Protein AF-A0A249P696-F1 (afdb_monomer_lite)

Radius of gyration: 19.01 Å; chains: 1; bounding box: 36×20×54 Å

Sequence (89 aa):
MDRAGYAEYLSSAFKDADYREKLLQDFDRGSVKPVLFSMVISYDAPNAFGTPLRAHSQCEYVDEWGDETKANEILVMIDGQDNADWLNN

pLDDT: mean 76.65, std 15.71, range [45.91, 96.25]

Foldseek 3Di:
DDLVVLLVVCVVVDPDPVVSVVVSVCVVVVVWDKDKAKAKAWDWDADPVRRIDIDIDIDIDIDRPDDPVPRDHDFDDDPNDTPVNVVVD

Structure (mmCIF, N/CA/C/O backbone):
data_AF-A0A249P696-F1
#
_entry.id   AF-A0A249P696-F1
#
loop_
_atom_site.group_PDB
_atom_site.id
_atom_site.type_symbol
_atom_site.label_atom_id
_atom_site.label_alt_id
_atom_site.label_comp_id
_atom_site.label_asym_id
_atom_site.label_entity_id
_atom_site.label_seq_id
_atom_site.pdbx_PDB_ins_code
_atom_site.Cartn_x
_atom_site.Cartn_y
_atom_site.Cartn_z
_atom_site.occupancy
_atom_site.B_iso_or_equiv
_atom_site.auth_seq_id
_atom_site.auth_comp_id
_atom_site.auth_asym_id
_atom_site.auth_atom_id
_atom_site.pdbx_PDB_model_num
ATOM 1 N N . MET A 1 1 ? 6.725 -5.315 -6.951 1.00 85.12 1 MET A N 1
ATOM 2 C CA . MET A 1 1 ? 5.531 -5.422 -7.825 1.00 85.12 1 MET A CA 1
ATOM 3 C C . MET A 1 1 ? 5.983 -5.692 -9.260 1.00 85.12 1 MET A C 1
ATOM 5 O O . MET A 1 1 ? 7.077 -5.262 -9.611 1.00 85.12 1 MET A O 1
ATOM 9 N N . ASP A 1 2 ? 5.214 -6.429 -10.066 1.00 91.88 2 ASP A N 1
ATOM 10 C CA . ASP A 1 2 ? 5.533 -6.650 -11.484 1.00 91.88 2 ASP A CA 1
ATOM 11 C C . ASP A 1 2 ? 4.920 -5.562 -12.387 1.00 91.88 2 ASP A C 1
ATOM 13 O O . ASP A 1 2 ? 4.147 -4.712 -11.942 1.00 91.88 2 ASP A O 1
ATOM 17 N N . ARG A 1 3 ? 5.281 -5.561 -13.676 1.00 93.06 3 ARG A N 1
ATOM 18 C CA . ARG A 1 3 ? 4.815 -4.541 -14.629 1.00 93.06 3 ARG A CA 1
ATOM 19 C C . ARG A 1 3 ? 3.289 -4.517 -14.762 1.00 93.06 3 ARG A C 1
ATOM 21 O O . ARG A 1 3 ? 2.704 -3.448 -14.905 1.00 93.06 3 ARG A O 1
ATOM 28 N N . ALA A 1 4 ? 2.657 -5.693 -14.759 1.00 94.69 4 ALA A N 1
ATOM 29 C CA . ALA A 1 4 ? 1.215 -5.829 -14.931 1.00 94.69 4 ALA A CA 1
ATOM 30 C C . ALA A 1 4 ? 0.456 -5.268 -13.721 1.00 94.69 4 ALA A C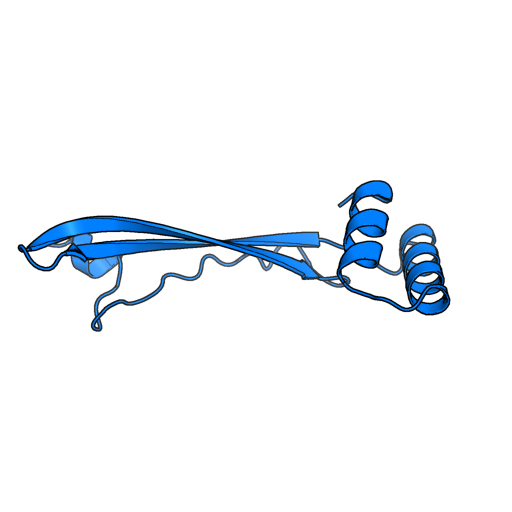 1
ATOM 32 O O . ALA A 1 4 ? -0.435 -4.439 -13.903 1.00 94.69 4 ALA A O 1
ATOM 33 N N . GLY A 1 5 ? 0.870 -5.631 -12.504 1.00 92.19 5 GLY A N 1
ATOM 34 C CA . GLY A 1 5 ? 0.306 -5.082 -11.274 1.00 92.19 5 GLY A CA 1
ATOM 35 C C . GLY A 1 5 ? 0.528 -3.576 -11.153 1.00 92.19 5 GLY A C 1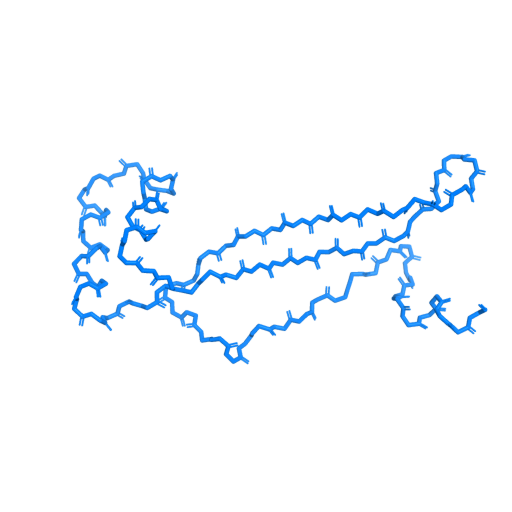
ATOM 36 O O . GLY A 1 5 ? -0.364 -2.851 -10.717 1.00 92.19 5 GLY A O 1
ATOM 37 N N . TYR A 1 6 ? 1.675 -3.069 -11.618 1.00 93.12 6 TYR A N 1
ATOM 38 C CA . TYR A 1 6 ? 1.915 -1.628 -11.635 1.00 93.12 6 TYR A CA 1
ATOM 39 C C . TYR A 1 6 ? 1.008 -0.896 -12.633 1.00 93.12 6 TYR A C 1
ATOM 41 O O . TYR A 1 6 ? 0.440 0.139 -12.296 1.00 93.12 6 TYR A O 1
ATOM 49 N N . ALA A 1 7 ? 0.784 -1.451 -13.828 1.00 94.38 7 ALA A N 1
ATOM 50 C CA . ALA A 1 7 ? -0.155 -0.885 -14.798 1.00 94.38 7 ALA A CA 1
ATOM 51 C C . ALA A 1 7 ? -1.598 -0.831 -14.260 1.00 94.38 7 ALA A C 1
ATOM 53 O O . ALA A 1 7 ? -2.301 0.160 -14.471 1.00 94.38 7 ALA A O 1
ATOM 54 N N . GLU A 1 8 ? -2.028 -1.871 -13.541 1.00 93.88 8 GLU A N 1
ATOM 55 C CA . GLU A 1 8 ? -3.336 -1.911 -12.884 1.00 93.88 8 GLU A CA 1
ATOM 56 C C . GLU A 1 8 ? -3.452 -0.834 -11.796 1.00 93.88 8 GLU A C 1
ATOM 58 O O . GLU A 1 8 ? -4.403 -0.047 -11.819 1.00 93.88 8 GLU A O 1
ATOM 63 N N . TYR A 1 9 ? -2.455 -0.723 -10.912 1.00 91.38 9 TYR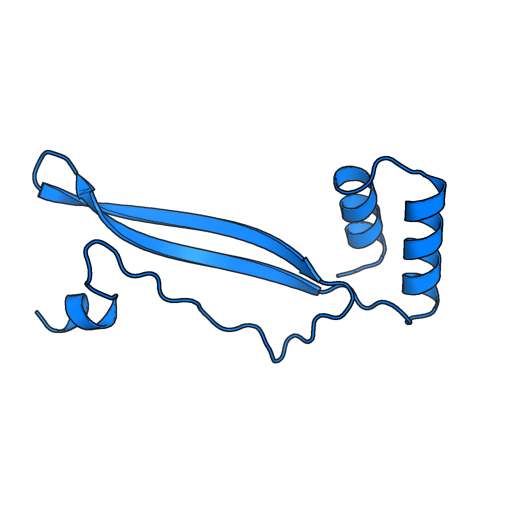 A N 1
ATOM 64 C CA . TYR A 1 9 ? -2.384 0.342 -9.906 1.00 91.38 9 TYR A CA 1
ATOM 65 C C . TYR A 1 9 ? -2.470 1.733 -10.542 1.00 91.38 9 TYR A C 1
ATOM 67 O O . TYR A 1 9 ? -3.299 2.553 -10.153 1.00 91.38 9 TYR A O 1
ATOM 75 N N . LEU A 1 10 ? -1.668 1.993 -11.574 1.00 93.75 10 LEU A N 1
ATOM 76 C CA . LEU A 1 10 ? -1.670 3.280 -12.261 1.00 93.75 10 LEU A CA 1
ATOM 77 C C . LEU A 1 10 ? -3.044 3.602 -12.859 1.00 93.75 10 LEU A C 1
ATOM 79 O O . LEU A 1 10 ? -3.467 4.756 -12.830 1.00 93.75 10 LEU A O 1
ATOM 83 N N . SER A 1 11 ? -3.757 2.594 -13.370 1.00 93.50 11 SER A N 1
ATOM 84 C CA . SER A 1 11 ? -5.098 2.763 -13.936 1.00 93.50 11 SER A CA 1
ATOM 85 C C . SER A 1 11 ? -6.173 3.133 -12.910 1.00 93.50 11 SER A C 1
ATOM 87 O O . SER A 1 11 ? -7.128 3.821 -13.272 1.00 93.50 11 SER A O 1
ATOM 89 N N . SER A 1 12 ? -6.014 2.711 -11.653 1.00 90.44 12 SER A N 1
ATOM 90 C CA . SER A 1 12 ? -6.943 3.030 -10.567 1.00 90.44 12 SER A CA 1
ATOM 91 C C . SER A 1 12 ? -6.570 4.329 -9.844 1.00 90.44 12 SER A C 1
ATOM 93 O O . SER A 1 12 ? -7.459 5.095 -9.470 1.00 90.44 12 SER A O 1
ATOM 95 N N . ALA A 1 13 ? -5.272 4.612 -9.700 1.00 87.75 13 ALA A N 1
ATOM 96 C CA . ALA A 1 13 ? -4.752 5.775 -8.984 1.00 87.75 13 ALA A CA 1
ATOM 97 C C . ALA A 1 13 ? -4.790 7.070 -9.813 1.00 87.75 13 ALA A C 1
ATOM 99 O O . ALA A 1 13 ? -5.049 8.148 -9.271 1.00 87.75 13 ALA A O 1
ATOM 100 N N . PHE A 1 14 ? -4.565 6.987 -11.129 1.00 91.31 14 PHE A N 1
ATOM 101 C CA . PHE A 1 14 ? -4.425 8.157 -11.996 1.00 91.31 14 PHE A CA 1
ATOM 102 C C . PHE A 1 14 ? -5.368 8.094 -13.202 1.00 91.31 14 PHE A C 1
ATOM 104 O O . PHE A 1 14 ? -5.450 7.097 -13.913 1.00 91.31 14 PHE A O 1
ATOM 111 N N . LYS A 1 15 ? -6.074 9.198 -13.474 1.00 91.69 15 LYS A N 1
ATOM 112 C CA . LYS A 1 15 ? -7.012 9.286 -14.611 1.00 91.69 15 LYS A CA 1
ATOM 113 C C . LYS A 1 15 ?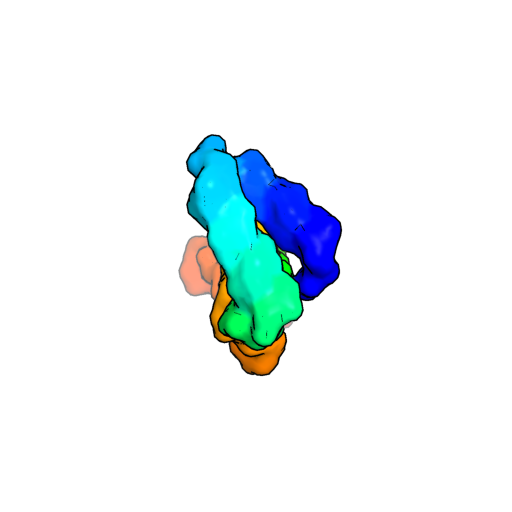 -6.334 9.636 -15.937 1.00 91.69 15 LYS A C 1
ATOM 115 O O . LYS A 1 15 ? -6.860 9.309 -16.997 1.00 91.69 15 LYS A O 1
ATOM 120 N N . ASP A 1 16 ? -5.196 10.318 -15.878 1.00 95.25 16 ASP A N 1
ATOM 121 C CA . ASP A 1 16 ? -4.472 10.809 -17.050 1.00 95.25 16 ASP A CA 1
ATOM 122 C C . ASP A 1 16 ? -3.736 9.655 -17.757 1.00 95.25 16 ASP A C 1
ATOM 124 O O . ASP A 1 16 ? -3.021 8.879 -17.128 1.00 95.25 16 ASP A O 1
ATOM 128 N N . ALA A 1 17 ? -3.953 9.483 -19.062 1.00 93.88 17 ALA A N 1
ATOM 129 C CA . ALA A 1 17 ? -3.336 8.402 -19.829 1.00 93.88 17 ALA A CA 1
ATOM 130 C C . ALA A 1 17 ? -1.851 8.650 -20.124 1.00 93.88 17 ALA A C 1
ATOM 132 O O . ALA A 1 17 ? -1.054 7.721 -19.993 1.00 93.88 17 ALA A O 1
ATOM 133 N N . ASP A 1 18 ? -1.479 9.886 -20.450 1.00 95.25 18 ASP A N 1
ATOM 134 C CA . ASP A 1 18 ? -0.105 10.250 -20.800 1.00 95.25 18 ASP A CA 1
ATOM 135 C C . ASP A 1 18 ? 0.798 10.164 -19.566 1.00 95.25 18 ASP A C 1
ATOM 137 O O . ASP A 1 18 ? 1.938 9.699 -19.637 1.00 95.25 18 ASP A O 1
ATOM 141 N N . TYR A 1 19 ? 0.265 10.544 -18.401 1.00 92.88 19 TYR A N 1
ATOM 142 C CA . TYR A 1 19 ? 0.977 10.409 -17.133 1.00 92.88 19 TYR A CA 1
ATOM 143 C C . TYR A 1 19 ? 1.240 8.942 -16.762 1.00 92.88 19 TYR A C 1
ATOM 145 O O . TYR A 1 19 ? 2.358 8.595 -16.378 1.00 92.88 19 TYR A O 1
ATOM 153 N N . ARG A 1 20 ? 0.244 8.060 -16.930 1.00 94.44 20 ARG A N 1
ATOM 154 C CA . ARG A 1 20 ? 0.403 6.615 -16.680 1.00 94.44 20 ARG A CA 1
ATOM 155 C C . ARG A 1 20 ? 1.420 5.980 -17.624 1.00 94.44 20 ARG A C 1
ATOM 157 O O . ARG A 1 20 ? 2.253 5.196 -17.178 1.00 94.44 20 ARG A O 1
ATOM 164 N N . GLU A 1 21 ? 1.376 6.336 -18.905 1.00 95.38 21 GLU A N 1
ATOM 165 C CA . GLU A 1 21 ? 2.327 5.839 -19.904 1.00 95.38 21 GLU A CA 1
ATOM 166 C C . GLU A 1 21 ? 3.762 6.248 -19.555 1.00 95.38 21 GLU A C 1
ATOM 168 O O . GLU A 1 21 ? 4.675 5.424 -19.592 1.00 95.38 21 GLU A O 1
ATOM 173 N N . LYS A 1 22 ? 3.966 7.498 -19.123 1.00 95.06 22 LYS A N 1
ATOM 174 C CA . LYS A 1 22 ? 5.277 7.961 -18.659 1.00 95.06 22 LYS A CA 1
ATOM 175 C C . LYS A 1 22 ? 5.792 7.139 -17.469 1.00 95.06 22 LYS A C 1
ATOM 177 O O . LYS A 1 22 ? 6.939 6.701 -17.493 1.00 95.06 22 LYS A O 1
ATOM 182 N N . LEU A 1 23 ? 4.952 6.891 -16.462 1.00 92.62 23 LEU A N 1
ATOM 183 C CA . LEU A 1 23 ? 5.331 6.095 -15.288 1.00 92.62 23 LEU A CA 1
ATOM 184 C C . LEU A 1 23 ? 5.651 4.634 -15.645 1.00 92.62 23 LEU A C 1
ATOM 186 O O . LEU A 1 23 ? 6.579 4.055 -15.078 1.00 92.62 23 LEU A O 1
ATOM 190 N N . LEU A 1 24 ? 4.947 4.045 -16.616 1.00 94.75 24 LEU A N 1
ATOM 191 C CA . LEU A 1 24 ? 5.276 2.714 -17.141 1.00 94.75 24 LEU A CA 1
ATOM 192 C C . LEU A 1 24 ? 6.622 2.693 -17.869 1.00 94.75 24 LEU A C 1
ATOM 194 O O . LEU A 1 24 ? 7.393 1.752 -17.694 1.00 94.75 24 LEU A O 1
ATOM 198 N N . GLN A 1 25 ? 6.944 3.732 -18.639 1.00 96.25 25 GLN A N 1
ATOM 199 C CA . GLN A 1 25 ? 8.257 3.843 -19.278 1.00 96.25 25 GLN A CA 1
ATOM 200 C C . GLN A 1 25 ? 9.383 3.982 -18.247 1.00 96.25 25 GLN A C 1
ATOM 202 O O . GLN A 1 25 ? 10.455 3.402 -18.431 1.00 96.25 25 GLN A O 1
ATOM 207 N N . ASP A 1 26 ? 9.154 4.716 -17.158 1.00 93.88 26 ASP A N 1
ATOM 208 C CA . ASP A 1 26 ? 10.127 4.860 -16.071 1.00 93.88 26 ASP A CA 1
ATOM 209 C C . ASP A 1 26 ? 10.321 3.539 -15.297 1.00 93.88 26 ASP A C 1
ATOM 211 O O . ASP A 1 26 ? 11.453 3.210 -14.920 1.00 93.88 26 ASP A O 1
ATOM 215 N N . PHE A 1 27 ? 9.261 2.733 -15.144 1.00 93.50 27 PHE A N 1
ATOM 216 C CA . PHE A 1 27 ? 9.340 1.350 -14.654 1.00 93.50 27 PHE A CA 1
ATOM 217 C C . PHE A 1 27 ? 10.157 0.457 -15.599 1.00 93.50 27 PHE A C 1
ATOM 219 O O . PHE A 1 27 ? 11.086 -0.219 -15.160 1.00 93.50 27 PHE A O 1
ATOM 226 N N . ASP A 1 28 ? 9.866 0.491 -16.905 1.00 94.75 28 ASP A N 1
ATOM 227 C CA . ASP A 1 28 ? 10.538 -0.336 -17.920 1.00 94.75 28 ASP A CA 1
ATOM 228 C C . ASP A 1 28 ? 12.039 -0.003 -18.036 1.00 94.75 28 ASP A C 1
ATOM 230 O O . ASP A 1 28 ? 12.863 -0.868 -18.338 1.00 94.75 28 ASP A O 1
ATOM 234 N N . ARG A 1 29 ? 12.416 1.247 -17.740 1.00 94.62 29 ARG A N 1
ATOM 235 C CA . ARG A 1 29 ? 13.813 1.707 -17.642 1.00 94.62 29 ARG A CA 1
ATOM 236 C C . ARG A 1 29 ? 14.477 1.381 -16.302 1.00 94.62 29 ARG A C 1
ATOM 238 O O . ARG A 1 29 ? 15.667 1.646 -16.141 1.00 94.62 29 ARG A O 1
ATOM 245 N N . GLY A 1 30 ? 13.729 0.861 -15.330 1.00 88.94 30 GLY A N 1
ATOM 246 C CA . GLY A 1 30 ? 14.202 0.565 -13.977 1.00 88.94 30 GLY A CA 1
ATOM 247 C C . GLY A 1 30 ? 14.483 1.801 -13.117 1.00 88.94 30 GLY A C 1
ATOM 248 O O . GLY A 1 30 ? 15.166 1.681 -12.099 1.00 88.94 30 GLY A O 1
ATOM 249 N N . SER A 1 31 ? 13.990 2.975 -13.527 1.00 89.69 31 SER A N 1
ATOM 250 C CA . SER A 1 31 ? 14.106 4.226 -12.763 1.00 89.69 31 SER A CA 1
ATOM 251 C C . SER A 1 31 ? 13.117 4.280 -11.599 1.00 89.69 31 SER A C 1
ATOM 253 O O . SER A 1 31 ? 13.412 4.904 -10.586 1.00 89.69 31 SER A O 1
ATOM 255 N N . VAL A 1 32 ? 11.985 3.584 -11.731 1.00 88.31 32 VAL A N 1
ATOM 256 C CA . VAL A 1 32 ? 10.977 3.392 -10.682 1.00 88.31 32 VAL A CA 1
ATOM 257 C C . VAL A 1 32 ? 10.908 1.911 -10.324 1.00 88.31 32 VAL A C 1
ATOM 259 O O . VAL A 1 32 ? 10.912 1.049 -11.205 1.00 88.31 32 VAL A O 1
ATOM 262 N N . LYS A 1 33 ? 10.860 1.607 -9.024 1.00 87.62 33 LYS A N 1
ATOM 263 C CA . LYS A 1 33 ? 10.764 0.239 -8.499 1.00 87.62 33 LYS A CA 1
ATOM 264 C C . LYS A 1 33 ? 9.632 0.192 -7.473 1.00 87.62 33 LYS A C 1
ATOM 266 O O . LYS A 1 33 ? 9.893 0.309 -6.282 1.00 87.62 33 LYS A O 1
ATOM 271 N N . PRO A 1 34 ? 8.378 0.045 -7.927 1.00 87.19 34 PRO A N 1
ATOM 272 C CA . PRO A 1 34 ? 7.223 0.146 -7.061 1.00 87.19 34 PRO A CA 1
ATOM 273 C C . PRO A 1 34 ? 7.170 -1.043 -6.103 1.00 87.19 34 PRO A C 1
ATOM 275 O O . PRO A 1 34 ? 7.184 -2.220 -6.504 1.00 87.19 34 PRO A O 1
ATOM 278 N N . VAL A 1 35 ? 7.070 -0.709 -4.824 1.00 85.62 35 VAL A N 1
ATOM 279 C CA . VAL A 1 35 ? 6.886 -1.652 -3.726 1.00 85.62 35 VAL A CA 1
ATOM 280 C C . VAL A 1 35 ? 5.485 -1.449 -3.164 1.00 85.62 35 VAL A C 1
ATOM 282 O O . VAL A 1 35 ? 5.061 -0.321 -2.916 1.00 85.62 35 VAL A O 1
ATOM 285 N N . LEU A 1 36 ? 4.754 -2.553 -3.001 1.00 83.50 36 LEU A N 1
ATOM 286 C CA . LEU A 1 36 ? 3.460 -2.551 -2.329 1.00 83.50 36 LEU A CA 1
ATOM 287 C C . LEU A 1 36 ? 3.705 -2.749 -0.837 1.00 83.50 36 LEU A C 1
ATOM 289 O O . LEU A 1 36 ? 4.250 -3.775 -0.432 1.00 83.50 36 LEU A O 1
ATOM 293 N N . PHE A 1 37 ? 3.279 -1.784 -0.038 1.00 81.56 37 PHE A N 1
ATOM 294 C CA . PHE A 1 37 ? 3.278 -1.885 1.410 1.00 81.56 37 PHE A CA 1
ATOM 295 C C . PHE A 1 37 ? 1.874 -2.224 1.890 1.00 81.56 37 PHE A C 1
ATOM 297 O O . PHE A 1 37 ? 0.889 -1.664 1.408 1.00 81.56 37 PHE A O 1
ATOM 304 N N . SER A 1 38 ? 1.797 -3.130 2.863 1.00 79.00 38 SER A N 1
ATOM 305 C CA . SER A 1 38 ? 0.570 -3.433 3.591 1.00 79.00 38 SER A CA 1
ATOM 306 C C . SER A 1 38 ? 0.756 -3.020 5.044 1.00 79.00 38 SER A C 1
ATOM 308 O O . SER A 1 38 ? 1.694 -3.456 5.711 1.00 79.00 38 SER A O 1
ATOM 310 N N . MET A 1 39 ? -0.127 -2.152 5.520 1.00 76.75 39 MET A N 1
ATOM 311 C CA . MET A 1 39 ? -0.235 -1.768 6.916 1.00 76.75 39 MET A CA 1
ATOM 312 C C . MET A 1 39 ? -1.422 -2.512 7.512 1.00 76.75 39 MET A C 1
ATOM 314 O O . MET A 1 39 ? -2.570 -2.268 7.139 1.00 76.75 39 MET A O 1
ATOM 318 N N . VAL A 1 40 ? -1.134 -3.413 8.447 1.00 77.56 40 VAL A N 1
ATOM 319 C CA . VAL A 1 40 ? -2.152 -4.148 9.197 1.00 77.56 40 VAL A CA 1
ATOM 320 C C . VAL A 1 40 ? -2.229 -3.559 10.594 1.00 77.56 40 VAL A C 1
ATOM 322 O O . VAL A 1 40 ? -1.275 -3.621 11.361 1.00 77.56 40 VAL A O 1
ATOM 325 N N . ILE A 1 41 ? -3.385 -3.001 10.926 1.00 71.94 41 ILE A N 1
ATOM 326 C CA . ILE A 1 41 ? -3.705 -2.529 12.266 1.00 71.94 41 ILE A CA 1
ATOM 327 C C . ILE A 1 41 ? -4.615 -3.576 12.893 1.00 71.94 41 ILE A C 1
ATOM 329 O O . ILE A 1 41 ? -5.742 -3.775 12.441 1.00 71.94 41 ILE A O 1
ATOM 333 N N . SER A 1 42 ? -4.123 -4.244 13.929 1.00 72.50 42 SER A N 1
ATOM 334 C CA . SER A 1 42 ? -4.921 -5.158 14.746 1.00 72.50 42 SER A CA 1
ATOM 335 C C . SER A 1 42 ? -5.179 -4.506 16.089 1.00 72.50 42 SER A C 1
ATOM 337 O O . SER A 1 42 ? -4.239 -4.022 16.717 1.00 72.50 42 SER A O 1
ATOM 339 N N . TYR A 1 43 ? -6.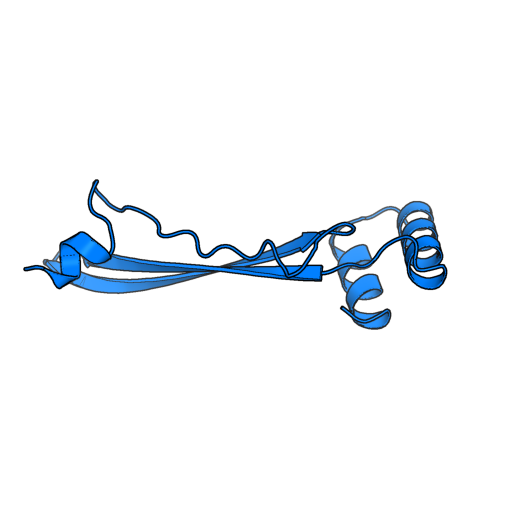433 -4.485 16.523 1.00 68.69 43 TYR A N 1
ATOM 340 C CA . TYR A 1 43 ? -6.778 -3.930 17.819 1.00 68.69 43 TYR A CA 1
ATOM 341 C C . TYR A 1 43 ? -7.903 -4.703 18.489 1.00 68.69 43 TYR A C 1
ATOM 343 O O . TYR A 1 43 ? -8.828 -5.179 17.829 1.00 68.69 43 TYR A O 1
ATOM 351 N N . ASP A 1 44 ? -7.818 -4.790 19.811 1.00 72.12 44 ASP A N 1
ATOM 352 C CA . ASP A 1 44 ? -8.852 -5.363 20.659 1.00 72.12 44 ASP A CA 1
ATOM 353 C C . ASP A 1 44 ? -9.573 -4.219 21.383 1.00 72.12 44 ASP A C 1
ATOM 355 O O . ASP A 1 44 ? -8.939 -3.370 22.007 1.00 72.12 44 ASP A O 1
ATOM 359 N N . ALA A 1 45 ? -10.900 -4.167 21.284 1.00 71.56 45 ALA A N 1
ATOM 360 C CA . ALA A 1 45 ? -11.724 -3.171 21.964 1.00 71.56 45 ALA A CA 1
ATOM 361 C C . ALA A 1 45 ? -13.002 -3.815 22.522 1.00 71.56 45 ALA A C 1
ATOM 363 O O . ALA A 1 45 ? -13.627 -4.633 21.843 1.00 71.56 45 ALA A O 1
ATOM 364 N N . PRO A 1 46 ? -13.437 -3.476 23.746 1.00 75.25 46 PRO A N 1
ATOM 365 C CA . PRO A 1 46 ? -14.692 -3.981 24.279 1.00 75.25 46 PRO A CA 1
ATOM 366 C C . PRO A 1 46 ? -15.885 -3.391 23.517 1.00 75.25 46 PRO A C 1
ATOM 368 O O . PRO A 1 46 ? -15.945 -2.195 23.235 1.00 75.25 46 PRO A O 1
ATOM 371 N N . ASN A 1 47 ? -16.882 -4.223 23.216 1.00 70.88 47 ASN A N 1
ATOM 372 C CA . ASN A 1 47 ? -18.179 -3.726 22.765 1.00 70.88 47 ASN A CA 1
ATOM 373 C C . ASN A 1 47 ? -18.965 -3.082 23.925 1.00 70.88 47 ASN A C 1
ATOM 375 O O . ASN A 1 47 ? -18.536 -3.099 25.078 1.00 70.88 47 ASN A O 1
ATOM 379 N N . ALA A 1 48 ? -20.168 -2.574 23.638 1.00 76.81 48 ALA A N 1
ATOM 380 C CA . ALA A 1 48 ? -21.040 -1.930 24.630 1.00 76.81 48 ALA A CA 1
ATOM 381 C C . ALA A 1 48 ? -21.406 -2.803 25.856 1.00 76.81 48 ALA A C 1
ATOM 383 O O . ALA A 1 48 ? -21.963 -2.292 26.823 1.00 76.81 48 ALA A O 1
ATOM 384 N N . PHE A 1 49 ? -21.098 -4.102 25.827 1.00 83.69 49 PHE A N 1
ATOM 385 C CA . PHE A 1 49 ? -21.351 -5.067 26.897 1.00 83.69 49 PHE A CA 1
ATOM 386 C C . PHE A 1 49 ? -20.060 -5.589 27.552 1.00 83.69 49 PHE A C 1
ATOM 388 O O . PHE A 1 49 ? -20.105 -6.572 28.289 1.00 83.69 49 PHE A O 1
ATOM 395 N N . GLY A 1 50 ? -18.904 -4.974 27.274 1.00 72.25 50 GLY A N 1
ATOM 396 C CA . GLY A 1 50 ? -17.612 -5.372 27.841 1.00 72.25 50 GLY A CA 1
ATOM 397 C C . GLY A 1 50 ? -17.018 -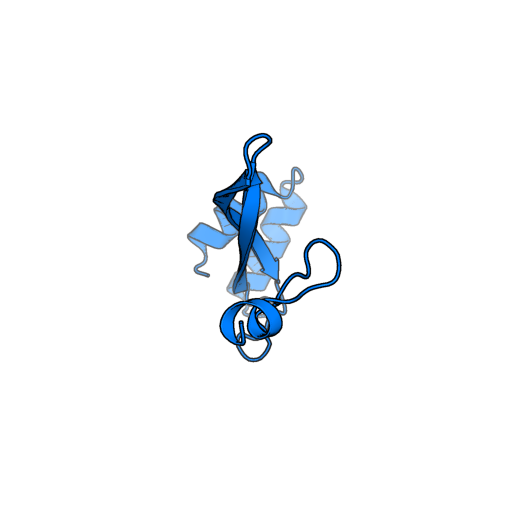6.646 27.234 1.00 72.25 50 GLY A C 1
ATOM 398 O O . GLY A 1 50 ? -16.024 -7.157 27.740 1.00 72.25 50 GLY A O 1
ATOM 399 N N . THR A 1 51 ? -17.605 -7.178 26.155 1.00 78.44 51 THR A N 1
ATOM 400 C CA . THR A 1 51 ? -17.036 -8.334 25.447 1.00 78.44 51 THR A CA 1
ATOM 401 C C . THR A 1 51 ? -15.926 -7.855 24.513 1.00 78.44 51 THR A C 1
ATOM 403 O O . THR A 1 51 ? -16.201 -6.971 23.696 1.00 78.44 51 THR A O 1
ATOM 406 N N . PRO A 1 52 ? -14.706 -8.417 24.584 1.00 70.25 52 PRO A N 1
ATOM 407 C CA . PRO A 1 52 ? -13.625 -8.035 23.686 1.00 70.25 52 PRO A CA 1
ATOM 408 C C . PRO A 1 52 ? -13.982 -8.375 22.235 1.00 70.25 52 PRO A C 1
ATOM 410 O O . PRO A 1 52 ? -14.357 -9.504 21.915 1.00 70.25 52 PRO A O 1
ATOM 413 N N . LEU A 1 53 ? -13.870 -7.380 21.360 1.00 70.25 53 LEU A N 1
ATOM 414 C CA . LEU A 1 53 ? -13.911 -7.524 19.914 1.00 70.25 53 LEU A CA 1
ATOM 415 C C . LEU A 1 53 ? -12.508 -7.306 19.369 1.00 70.25 53 LEU A C 1
ATOM 417 O O . LEU A 1 53 ? -11.897 -6.277 19.641 1.00 70.25 53 LEU A O 1
ATOM 421 N N . ARG A 1 54 ? -12.044 -8.249 18.554 1.00 73.69 54 ARG A N 1
ATOM 422 C CA . ARG A 1 54 ? -10.841 -8.075 17.750 1.00 73.69 54 ARG A CA 1
ATOM 423 C C . ARG A 1 54 ? -11.220 -7.524 16.391 1.00 73.69 54 ARG A C 1
ATOM 425 O O . ARG A 1 54 ? -12.049 -8.110 15.693 1.00 73.69 54 ARG A O 1
ATOM 432 N N . ALA A 1 55 ? -10.596 -6.425 16.011 1.00 70.25 55 ALA A N 1
ATOM 433 C CA . ALA A 1 55 ? -10.744 -5.818 14.706 1.00 70.25 55 ALA A CA 1
ATOM 434 C C . ALA A 1 55 ? -9.398 -5.790 13.980 1.00 70.25 55 ALA A C 1
ATOM 436 O O . ALA A 1 55 ? -8.337 -5.614 14.579 1.00 70.25 55 ALA A O 1
ATOM 437 N N . HIS A 1 56 ? -9.474 -5.954 12.663 1.00 77.31 56 HIS A N 1
ATOM 438 C CA . HIS A 1 56 ? -8.338 -5.851 11.763 1.00 77.31 56 HIS A CA 1
ATOM 439 C C . HIS A 1 56 ? -8.677 -4.832 10.680 1.00 77.31 56 HIS A C 1
ATOM 441 O O . HIS A 1 56 ? -9.701 -4.955 10.007 1.00 77.31 56 HIS A O 1
ATOM 447 N N . SER A 1 57 ? -7.807 -3.846 10.504 1.00 75.81 57 SER A N 1
ATOM 448 C CA . SER A 1 57 ? -7.842 -2.910 9.386 1.00 75.81 57 SER A CA 1
ATOM 449 C C . SER A 1 57 ? -6.592 -3.131 8.549 1.00 75.81 57 SER A C 1
ATOM 451 O O . SER A 1 57 ? -5.484 -3.078 9.074 1.00 75.81 57 SER A O 1
ATOM 453 N N . GLN A 1 58 ? -6.763 -3.373 7.253 1.00 80.19 58 GLN A N 1
ATOM 454 C CA . GLN A 1 58 ? -5.661 -3.498 6.305 1.00 80.19 58 GLN A CA 1
ATOM 455 C C . GLN A 1 58 ? -5.706 -2.316 5.342 1.00 80.19 58 GLN A C 1
ATOM 457 O O . GLN A 1 58 ? -6.743 -2.033 4.741 1.00 80.19 58 GLN A O 1
ATOM 462 N N . CYS A 1 59 ? -4.584 -1.620 5.208 1.00 79.50 59 CYS A N 1
ATOM 463 C CA . CYS A 1 59 ? -4.401 -0.547 4.244 1.00 79.50 59 CYS A CA 1
ATOM 464 C C . CYS A 1 59 ? -3.216 -0.885 3.349 1.00 79.50 59 CYS A C 1
ATOM 466 O O . CYS A 1 59 ? -2.143 -1.213 3.845 1.00 79.50 59 CYS A O 1
ATOM 468 N N . GLU A 1 60 ? -3.399 -0.771 2.041 1.00 82.56 60 GLU A N 1
ATOM 469 C CA . GLU A 1 60 ? -2.347 -1.039 1.065 1.00 82.56 60 GLU A CA 1
ATOM 470 C C . GLU A 1 60 ? -2.000 0.247 0.323 1.00 82.56 60 GLU A C 1
ATOM 472 O O . GLU A 1 60 ? -2.889 1.007 -0.067 1.00 82.56 60 GLU A O 1
ATOM 477 N N . TYR A 1 61 ? -0.708 0.510 0.147 1.00 80.69 61 TYR A N 1
ATOM 478 C CA . TYR A 1 61 ? -0.225 1.662 -0.608 1.00 80.69 61 TYR A CA 1
ATOM 479 C C . TYR A 1 61 ? 1.041 1.314 -1.389 1.00 80.69 61 TYR A C 1
ATOM 481 O O . TYR A 1 61 ? 1.827 0.458 -0.986 1.00 80.69 61 TYR A O 1
ATOM 489 N N . VAL A 1 62 ? 1.230 1.976 -2.528 1.00 84.56 62 VAL A N 1
ATOM 490 C CA . VAL A 1 62 ? 2.390 1.779 -3.404 1.00 84.56 62 VAL A CA 1
ATOM 491 C C . VAL A 1 62 ? 3.357 2.941 -3.222 1.00 84.56 62 VAL A C 1
ATOM 493 O O . VAL A 1 62 ? 2.945 4.098 -3.286 1.00 84.56 62 VAL A O 1
ATOM 496 N N . ASP A 1 63 ? 4.637 2.634 -3.027 1.00 83.25 63 ASP A N 1
ATOM 497 C CA . ASP A 1 63 ? 5.724 3.613 -3.064 1.00 83.25 63 ASP A CA 1
ATOM 498 C C . ASP A 1 63 ? 6.658 3.293 -4.238 1.00 83.25 63 ASP A C 1
ATOM 500 O O . ASP A 1 63 ? 7.218 2.199 -4.334 1.00 83.25 63 ASP A O 1
ATOM 504 N N . GLU A 1 64 ? 6.809 4.259 -5.142 1.00 78.19 64 GLU A N 1
ATOM 505 C CA . GLU A 1 64 ? 7.643 4.186 -6.349 1.00 78.19 64 GLU A CA 1
ATOM 506 C C . GLU A 1 64 ? 9.152 4.191 -6.042 1.00 78.19 64 GLU A C 1
ATOM 508 O O . GLU A 1 64 ? 9.958 3.745 -6.866 1.00 78.19 64 GLU A O 1
ATOM 513 N N . TRP A 1 65 ? 9.515 4.666 -4.847 1.00 70.88 65 TRP A N 1
ATOM 514 C CA . TRP A 1 65 ? 10.883 4.793 -4.332 1.00 70.88 65 TRP A CA 1
ATOM 515 C C . TRP A 1 65 ? 11.100 3.970 -3.060 1.00 70.88 65 TRP A C 1
ATOM 517 O O . TRP A 1 65 ? 12.122 4.122 -2.382 1.00 70.88 65 TRP A O 1
ATOM 527 N N . GLY A 1 66 ? 10.122 3.127 -2.730 1.00 63.75 66 GLY A N 1
ATOM 528 C CA . GLY A 1 66 ? 10.120 2.323 -1.526 1.00 63.75 66 GLY A CA 1
ATOM 529 C C . GLY A 1 66 ? 11.295 1.357 -1.507 1.00 63.75 66 GLY A C 1
ATOM 530 O O . GLY A 1 66 ? 11.620 0.716 -2.504 1.00 63.75 66 GLY A O 1
ATOM 531 N N . ASP A 1 67 ? 11.921 1.239 -0.343 1.00 64.56 67 ASP A N 1
ATOM 532 C CA . ASP A 1 67 ? 12.870 0.175 -0.042 1.00 64.56 67 ASP A CA 1
ATOM 533 C C . ASP A 1 67 ? 12.215 -0.741 0.998 1.00 64.56 67 ASP A C 1
ATOM 535 O O . ASP A 1 67 ? 11.732 -0.266 2.032 1.00 64.56 67 ASP A O 1
ATOM 539 N N . GLU A 1 68 ? 12.179 -2.046 0.715 1.00 60.47 68 GLU A N 1
ATOM 540 C CA . GLU A 1 68 ? 11.598 -3.085 1.578 1.00 60.47 68 GLU A CA 1
ATOM 541 C C . GLU A 1 68 ? 12.228 -3.085 2.984 1.00 60.47 68 GLU A C 1
ATOM 543 O O . GLU A 1 68 ? 11.603 -3.519 3.950 1.00 60.47 68 GLU A O 1
ATOM 548 N N . THR A 1 69 ? 13.429 -2.513 3.134 1.00 60.19 69 THR A N 1
ATOM 549 C CA . THR A 1 69 ? 14.118 -2.339 4.424 1.00 60.19 69 THR A CA 1
ATOM 550 C C . THR A 1 69 ? 13.417 -1.387 5.403 1.00 60.19 69 THR A C 1
ATOM 552 O O . THR A 1 69 ? 13.785 -1.356 6.577 1.00 60.19 69 THR A O 1
ATOM 555 N N . LYS A 1 70 ? 12.417 -0.609 4.958 1.00 55.41 70 LYS A N 1
ATOM 556 C CA . LYS A 1 70 ? 11.685 0.377 5.780 1.00 55.41 70 LYS A CA 1
ATOM 557 C C . LYS A 1 70 ? 10.273 -0.056 6.185 1.00 55.41 70 LYS A C 1
ATOM 559 O O . LYS A 1 70 ? 9.532 0.764 6.730 1.00 55.41 70 LYS A O 1
ATOM 564 N N . ALA A 1 71 ? 9.885 -1.304 5.922 1.00 57.78 71 ALA A N 1
ATOM 565 C CA . ALA A 1 71 ? 8.611 -1.848 6.385 1.00 57.78 71 ALA A CA 1
ATOM 566 C C . ALA A 1 71 ? 8.625 -1.988 7.920 1.00 57.78 71 ALA A C 1
ATOM 568 O O . ALA A 1 71 ? 9.043 -3.006 8.463 1.00 57.78 71 ALA A O 1
ATOM 569 N N . ASN A 1 72 ? 8.204 -0.935 8.622 1.00 54.53 72 ASN A N 1
ATOM 570 C CA . ASN A 1 72 ? 8.062 -0.934 10.074 1.00 54.53 72 ASN A CA 1
ATOM 571 C C . ASN A 1 72 ? 6.613 -1.268 10.447 1.00 54.53 72 ASN A C 1
ATOM 573 O O . ASN A 1 72 ? 5.674 -0.686 9.904 1.00 54.53 72 ASN A O 1
ATOM 577 N N . GLU A 1 73 ? 6.434 -2.183 11.396 1.00 52.22 73 GLU A N 1
ATOM 578 C CA . GLU A 1 73 ? 5.146 -2.440 12.040 1.00 52.22 73 GLU A CA 1
ATOM 579 C C . GLU A 1 73 ? 4.776 -1.236 12.923 1.00 52.22 73 GLU A C 1
ATOM 581 O O . GLU A 1 73 ? 5.568 -0.806 13.763 1.00 52.22 73 GLU A O 1
ATOM 586 N N . ILE A 1 74 ? 3.587 -0.660 12.717 1.00 52.59 74 ILE A N 1
ATOM 587 C CA . ILE A 1 74 ? 3.068 0.427 13.554 1.00 52.59 74 ILE A CA 1
ATOM 588 C C . ILE A 1 74 ? 2.063 -0.173 14.534 1.00 52.59 74 ILE A C 1
ATOM 590 O O . ILE A 1 74 ? 0.953 -0.545 14.156 1.00 52.59 74 ILE A O 1
ATOM 594 N N . LEU A 1 75 ? 2.457 -0.242 15.804 1.00 51.72 75 LEU A N 1
ATOM 595 C CA . LEU A 1 75 ? 1.567 -0.579 16.910 1.00 51.72 75 LEU A CA 1
ATOM 596 C C . LEU A 1 75 ? 0.689 0.640 17.225 1.00 51.72 75 LEU A C 1
ATOM 598 O O . LEU A 1 75 ? 1.193 1.736 17.473 1.00 51.72 75 LEU A O 1
ATOM 602 N N . VAL A 1 76 ? -0.630 0.458 17.178 1.00 47.34 76 VAL A N 1
ATOM 603 C CA . VAL A 1 76 ? -1.611 1.524 17.423 1.00 47.34 76 VAL A CA 1
ATOM 604 C C . VAL A 1 76 ? -2.090 1.447 18.873 1.00 47.34 76 VAL A C 1
ATOM 606 O O . VAL A 1 76 ? -2.491 0.381 19.330 1.00 47.34 76 VAL A O 1
ATOM 609 N N . MET A 1 77 ? -2.062 2.577 19.586 1.00 47.81 77 MET A N 1
ATOM 610 C CA . MET A 1 77 ? -2.663 2.718 20.919 1.00 47.81 77 MET A CA 1
ATOM 611 C C . MET A 1 77 ? -4.169 2.952 20.813 1.00 47.81 77 MET A C 1
ATOM 613 O O . MET A 1 77 ? -4.607 3.813 20.045 1.00 47.81 77 MET A O 1
ATOM 617 N N . ILE A 1 78 ? -4.943 2.268 21.654 1.00 54.28 78 ILE A N 1
ATOM 618 C CA . ILE A 1 78 ? -6.369 2.543 21.865 1.00 54.28 78 ILE A CA 1
ATOM 619 C C . ILE A 1 78 ? -6.572 2.908 23.329 1.00 54.28 78 ILE A C 1
ATOM 621 O O . ILE A 1 78 ? -6.037 2.250 24.215 1.00 54.28 78 ILE A O 1
ATOM 625 N N . ASP A 1 79 ? -7.285 4.008 23.579 1.00 54.47 79 ASP A N 1
ATOM 626 C CA . ASP A 1 79 ? -7.566 4.527 24.925 1.00 54.47 79 ASP A CA 1
ATOM 627 C C . ASP A 1 79 ? -6.318 4.712 25.817 1.00 54.47 79 ASP A C 1
ATOM 629 O O . ASP A 1 79 ? -6.390 4.689 27.044 1.00 54.47 79 ASP A O 1
ATOM 633 N N . GLY A 1 80 ? -5.160 4.952 25.190 1.00 56.47 80 GLY A N 1
ATOM 634 C CA . GLY A 1 80 ? -3.894 5.228 25.870 1.00 56.47 80 GLY A CA 1
ATOM 635 C C . GLY A 1 80 ? -3.116 3.996 26.340 1.00 56.47 80 GLY A C 1
ATOM 636 O O . GLY A 1 80 ? -2.160 4.175 27.088 1.00 56.47 80 GLY A O 1
ATOM 637 N N . GLN A 1 81 ? -3.495 2.787 25.916 1.00 53.06 81 GLN A N 1
ATOM 638 C CA . GLN A 1 81 ? -2.737 1.557 26.170 1.00 53.06 81 GLN A CA 1
ATOM 639 C C . GLN A 1 81 ? -2.293 0.918 24.854 1.00 53.06 81 GLN A C 1
ATOM 641 O O . GLN A 1 81 ? -3.029 0.937 23.860 1.00 53.06 81 GLN A O 1
ATOM 646 N N . ASP A 1 82 ? -1.074 0.381 24.839 1.00 58.78 82 ASP A N 1
ATOM 647 C CA . ASP A 1 82 ? -0.550 -0.378 23.707 1.00 58.78 82 ASP A CA 1
ATOM 648 C C . ASP A 1 82 ? -0.696 -1.900 23.911 1.00 58.78 82 ASP A C 1
ATOM 650 O O . ASP A 1 82 ? -1.156 -2.394 24.942 1.00 58.78 82 ASP A O 1
ATOM 654 N N . ASN A 1 83 ? -0.332 -2.671 22.885 1.00 52.47 83 ASN A N 1
ATOM 655 C CA . ASN A 1 83 ? -0.471 -4.128 22.886 1.00 52.47 83 ASN A CA 1
ATOM 656 C C . ASN A 1 83 ? 0.428 -4.825 23.936 1.00 52.47 83 ASN A C 1
ATOM 658 O O . ASN A 1 83 ? 0.124 -5.934 24.375 1.00 52.47 83 ASN A O 1
ATOM 662 N N . ALA A 1 84 ? 1.534 -4.194 24.349 1.00 56.44 84 ALA A N 1
ATOM 663 C CA . ALA A 1 84 ? 2.419 -4.727 25.383 1.00 56.44 84 ALA A CA 1
ATOM 664 C C . ALA A 1 84 ? 1.843 -4.510 26.792 1.00 56.44 84 ALA A C 1
ATOM 666 O O . ALA A 1 84 ? 2.036 -5.361 27.666 1.00 56.44 84 ALA A O 1
ATOM 667 N N . ASP A 1 85 ? 1.086 -3.432 27.003 1.00 52.59 85 ASP A N 1
ATOM 668 C CA . ASP A 1 85 ? 0.388 -3.170 28.267 1.00 52.59 85 ASP A CA 1
ATOM 669 C C . ASP A 1 85 ? -0.743 -4.180 28.538 1.00 52.59 85 ASP A C 1
ATOM 671 O O . ASP A 1 85 ? -1.011 -4.529 29.691 1.00 52.59 85 ASP A O 1
ATOM 675 N N . TRP A 1 86 ? -1.380 -4.709 27.487 1.00 50.41 86 TRP A N 1
ATOM 676 C CA . TRP A 1 86 ? -2.466 -5.691 27.614 1.00 50.41 86 TRP A CA 1
ATOM 677 C C . TRP A 1 86 ? -1.975 -7.097 27.997 1.00 50.41 86 TRP A C 1
ATOM 679 O O . TRP A 1 86 ? -2.642 -7.804 28.746 1.00 50.41 86 TRP A O 1
ATOM 689 N N . LEU A 1 87 ? -0.792 -7.504 27.520 1.00 51.38 87 LEU A N 1
ATOM 690 C CA . LEU A 1 87 ? -0.210 -8.831 27.784 1.00 51.38 87 LEU A CA 1
ATOM 691 C C . LEU A 1 87 ? 0.406 -8.978 29.186 1.00 51.38 87 LEU A C 1
ATOM 693 O O . LEU A 1 87 ? 0.730 -10.094 29.591 1.00 51.38 87 LEU A O 1
ATOM 697 N N . ASN A 1 88 ? 0.588 -7.872 29.911 1.00 49.38 88 ASN A N 1
ATOM 698 C CA . ASN A 1 88 ? 1.189 -7.846 31.246 1.00 49.38 88 ASN A CA 1
ATOM 699 C C . ASN A 1 88 ? 0.161 -7.784 32.397 1.00 49.38 88 ASN A C 1
ATOM 701 O O . ASN A 1 88 ? 0.564 -7.538 33.535 1.00 49.38 88 ASN A O 1
ATOM 705 N N . ASN A 1 89 ? -1.133 -8.015 32.128 1.00 45.91 89 ASN A N 1
ATOM 706 C CA . ASN A 1 89 ? -2.194 -8.089 33.146 1.00 45.91 89 ASN A CA 1
ATOM 707 C C . ASN A 1 89 ? -2.826 -9.481 33.254 1.00 45.91 89 ASN A C 1
ATOM 709 O O . ASN A 1 89 ? -3.267 -10.022 32.217 1.00 45.91 89 ASN A O 1
#

Secondary structure (DSSP, 8-state):
--HHHHHHHHHHH---HHHHHHHHHHHHTTS---EEEEEEEEEEEE-TTS-EEEEEEEEEEEETT--GGG----PPPBTTB-HHHHHT-